Protein AF-A0A847HXB6-F1 (afdb_monomer_lite)

Structure (mmCIF, N/CA/C/O backbone):
data_AF-A0A847HXB6-F1
#
_entry.id   AF-A0A847HXB6-F1
#
loop_
_atom_site.group_PDB
_atom_site.id
_atom_site.type_symbol
_atom_site.label_atom_id
_atom_site.label_alt_id
_atom_site.label_comp_id
_atom_site.label_asym_id
_atom_site.label_entity_id
_atom_site.label_seq_id
_atom_site.pdbx_PDB_ins_code
_atom_site.Cartn_x
_atom_site.Cartn_y
_atom_site.Cartn_z
_atom_site.occupancy
_atom_site.B_iso_or_equiv
_atom_site.auth_seq_id
_atom_site.auth_comp_id
_atom_site.auth_asym_id
_atom_site.auth_atom_id
_atom_site.pdbx_PDB_model_num
ATOM 1 N N . MET A 1 1 ? -2.430 8.832 9.760 1.00 49.50 1 MET A N 1
ATOM 2 C CA . MET A 1 1 ? -3.639 8.073 10.180 1.00 49.50 1 MET A CA 1
ATOM 3 C C . MET A 1 1 ? -4.431 7.730 8.928 1.00 49.50 1 MET A C 1
ATOM 5 O O . MET A 1 1 ? -4.632 8.630 8.132 1.00 49.50 1 MET A O 1
ATOM 9 N N . LEU A 1 2 ? -4.878 6.483 8.736 1.00 62.03 2 LEU A N 1
ATOM 10 C CA . LEU A 1 2 ? -5.799 6.156 7.635 1.00 62.03 2 LEU A CA 1
ATOM 11 C C . LEU A 1 2 ? -7.173 6.773 7.932 1.00 62.03 2 LEU A C 1
ATOM 13 O O . LEU A 1 2 ? -7.882 6.309 8.829 1.00 62.03 2 LEU A O 1
ATOM 17 N N . GLU A 1 3 ? -7.546 7.818 7.204 1.00 67.19 3 GLU A N 1
ATOM 18 C CA . GLU A 1 3 ? -8.891 8.401 7.268 1.00 67.19 3 GLU A CA 1
ATOM 19 C C . GLU A 1 3 ? -9.937 7.376 6.805 1.00 67.19 3 GLU A C 1
ATOM 21 O O . GLU A 1 3 ? -9.599 6.430 6.092 1.00 67.19 3 GLU A O 1
ATOM 26 N N . ALA A 1 4 ? -11.190 7.507 7.251 1.00 64.00 4 ALA A N 1
ATOM 27 C CA . ALA A 1 4 ? -12.248 6.570 6.857 1.00 64.00 4 ALA A CA 1
ATOM 28 C C . ALA A 1 4 ? -12.462 6.602 5.331 1.00 64.00 4 ALA A C 1
ATOM 30 O O . ALA A 1 4 ? -12.365 5.575 4.664 1.00 64.00 4 ALA A O 1
ATOM 31 N N . ASP A 1 5 ? -12.589 7.805 4.782 1.00 75.81 5 ASP A N 1
ATOM 32 C CA . ASP A 1 5 ? -12.969 8.038 3.387 1.00 75.81 5 ASP A CA 1
ATOM 33 C C . ASP A 1 5 ? -11.828 7.753 2.392 1.00 75.81 5 ASP A C 1
ATOM 35 O O . ASP A 1 5 ? -12.043 7.684 1.183 1.00 75.81 5 ASP A O 1
ATOM 39 N N . THR A 1 6 ? -10.590 7.570 2.873 1.00 84.31 6 THR A N 1
ATOM 40 C CA . THR A 1 6 ? -9.426 7.341 1.999 1.00 84.31 6 THR A CA 1
ATOM 41 C C . THR A 1 6 ? -9.541 6.027 1.225 1.00 84.31 6 THR A C 1
ATOM 43 O O . THR A 1 6 ? -9.201 5.997 0.045 1.00 84.31 6 THR A O 1
ATOM 46 N N . VAL A 1 7 ? -10.035 4.949 1.841 1.00 86.94 7 VAL A N 1
ATOM 47 C CA . VAL A 1 7 ? -10.159 3.647 1.156 1.00 86.94 7 VAL A CA 1
ATOM 48 C C . VAL A 1 7 ? -11.275 3.678 0.111 1.00 86.94 7 VAL A C 1
ATOM 50 O O . VAL A 1 7 ? -11.104 3.130 -0.976 1.00 86.94 7 VAL A O 1
ATOM 53 N N . ASP A 1 8 ? -12.379 4.366 0.399 1.00 87.25 8 ASP A N 1
ATOM 54 C CA . ASP A 1 8 ? -13.505 4.492 -0.528 1.00 87.25 8 ASP A CA 1
ATOM 55 C C . ASP A 1 8 ? -13.153 5.396 -1.720 1.00 87.25 8 ASP A C 1
ATOM 57 O O . ASP A 1 8 ? -13.361 4.991 -2.864 1.00 87.25 8 ASP A O 1
ATOM 61 N N . ARG A 1 9 ? -12.481 6.535 -1.478 1.00 90.38 9 ARG A N 1
ATOM 62 C CA . ARG A 1 9 ? -11.903 7.400 -2.525 1.00 90.38 9 ARG A CA 1
ATOM 63 C C . ARG A 1 9 ? -10.932 6.639 -3.431 1.00 90.38 9 ARG A C 1
ATOM 65 O O . ARG A 1 9 ? -10.980 6.786 -4.651 1.00 90.38 9 ARG A O 1
ATOM 72 N N . LEU A 1 10 ? -10.056 5.814 -2.850 1.00 91.81 10 LEU A N 1
ATOM 73 C CA . LEU A 1 10 ? -9.139 4.966 -3.617 1.00 91.81 10 LEU A CA 1
ATOM 74 C C . LEU A 1 10 ? -9.896 3.906 -4.420 1.00 91.81 10 LEU A C 1
ATOM 76 O O . LEU A 1 10 ? -9.545 3.672 -5.571 1.00 91.81 10 LEU A O 1
ATOM 80 N N . ARG A 1 11 ? -10.942 3.282 -3.862 1.00 90.62 11 ARG A N 1
ATOM 81 C CA . ARG A 1 11 ? -11.759 2.302 -4.594 1.00 90.62 11 ARG A CA 1
ATOM 82 C C . ARG A 1 11 ? -12.436 2.939 -5.803 1.00 90.62 11 ARG A C 1
ATOM 84 O O . ARG A 1 11 ? -12.360 2.374 -6.890 1.00 90.62 11 ARG A O 1
ATOM 91 N N . GLU A 1 12 ? -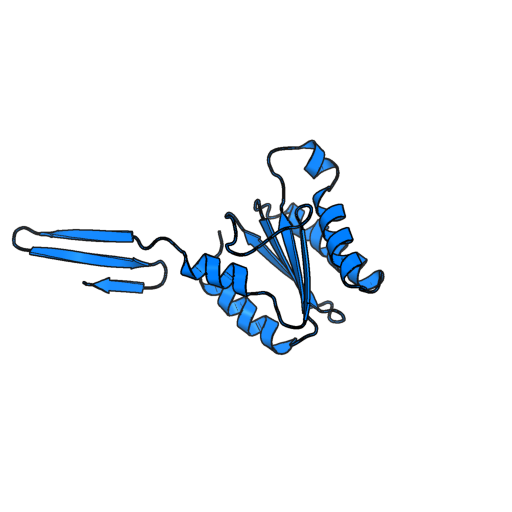13.046 4.108 -5.626 1.00 90.69 12 GLU A N 1
ATOM 92 C CA . GLU A 1 12 ? -13.688 4.856 -6.708 1.00 90.69 12 GLU A CA 1
ATOM 93 C C . GLU A 1 12 ? -12.667 5.245 -7.787 1.00 90.69 12 GLU A C 1
ATOM 95 O O . GLU A 1 12 ? -12.801 4.816 -8.935 1.00 90.69 12 GLU A O 1
ATOM 100 N N . ARG A 1 13 ? -11.584 5.945 -7.414 1.00 91.25 13 ARG A N 1
ATOM 101 C CA . ARG A 1 13 ? -10.551 6.404 -8.359 1.00 91.25 13 ARG A CA 1
ATOM 102 C C . ARG A 1 13 ? -9.848 5.256 -9.082 1.00 91.25 13 ARG A C 1
ATOM 104 O O . ARG A 1 13 ? -9.559 5.384 -10.265 1.00 91.25 13 ARG A O 1
ATOM 111 N N . LEU A 1 14 ? -9.543 4.153 -8.399 1.00 91.56 14 LEU A N 1
ATOM 112 C CA . LEU A 1 14 ? -8.802 3.033 -8.990 1.00 91.56 14 LEU A CA 1
ATOM 113 C C . LEU A 1 14 ? -9.694 2.083 -9.806 1.00 91.56 14 LEU A C 1
ATOM 115 O O . LEU A 1 14 ? -9.171 1.305 -10.604 1.00 91.56 14 LEU A O 1
ATOM 119 N N . SER A 1 15 ? -11.023 2.148 -9.652 1.00 88.12 15 SER A N 1
ATOM 120 C CA . SER A 1 15 ? -11.961 1.304 -10.410 1.00 88.12 15 SER A CA 1
ATOM 121 C C . SER A 1 15 ? -11.894 1.533 -11.926 1.00 88.12 15 SER A C 1
ATOM 123 O O . SER A 1 15 ? -12.025 0.581 -12.696 1.00 88.12 15 SER A O 1
ATOM 125 N N . THR A 1 16 ? -11.610 2.765 -12.358 1.00 88.88 16 THR A N 1
ATOM 126 C CA . THR A 1 16 ? -11.507 3.161 -13.774 1.00 88.88 16 THR A CA 1
ATOM 127 C C . THR A 1 16 ? -10.291 2.560 -14.488 1.00 88.88 16 THR A C 1
ATOM 129 O O . THR A 1 16 ? -10.294 2.451 -15.712 1.00 88.88 16 THR A O 1
ATOM 132 N N . TYR A 1 17 ? -9.275 2.128 -13.735 1.00 87.56 17 TYR A N 1
ATOM 133 C CA . TYR A 1 17 ? -8.005 1.606 -14.253 1.00 87.56 17 TYR A CA 1
ATOM 134 C C . TYR A 1 17 ? -7.954 0.074 -14.364 1.00 87.56 17 TYR A C 1
ATOM 136 O O . TYR A 1 17 ? -7.024 -0.480 -14.958 1.00 87.56 17 TYR A O 1
ATOM 144 N N . GLY A 1 18 ? -8.952 -0.625 -13.814 1.00 85.00 18 GLY A N 1
ATOM 145 C CA . GLY A 1 18 ? -9.107 -2.073 -13.950 1.00 85.00 18 GLY A CA 1
ATOM 146 C C . GLY A 1 18 ? -7.831 -2.854 -13.617 1.00 85.00 18 GLY A C 1
ATOM 147 O O . GLY A 1 18 ? -7.263 -2.708 -12.539 1.00 85.00 18 GLY A O 1
ATOM 148 N N . ASN A 1 19 ? -7.375 -3.695 -14.550 1.00 88.19 19 ASN A N 1
ATOM 149 C CA . ASN A 1 19 ? -6.222 -4.579 -14.345 1.00 88.19 19 ASN A CA 1
ATOM 150 C C . ASN A 1 19 ? -4.842 -3.935 -14.601 1.00 88.19 19 ASN A C 1
ATOM 152 O O . ASN A 1 19 ? -3.831 -4.627 -14.506 1.00 88.19 19 ASN A O 1
ATOM 156 N N . GLY A 1 20 ? -4.769 -2.642 -14.930 1.00 91.62 20 GLY A N 1
ATOM 157 C CA . GLY A 1 20 ? -3.503 -1.957 -15.219 1.00 91.62 20 GLY A CA 1
ATOM 158 C C . GLY A 1 20 ? -2.765 -1.411 -13.990 1.00 91.62 20 GLY A C 1
ATOM 159 O O . GLY A 1 20 ? -1.802 -0.657 -14.147 1.00 91.62 20 GLY A O 1
ATOM 160 N N . VAL A 1 21 ? -3.222 -1.726 -12.772 1.00 95.06 21 VAL A N 1
ATOM 161 C CA . VAL A 1 21 ? -2.746 -1.091 -11.536 1.00 95.06 21 VAL A CA 1
ATOM 162 C C . VAL A 1 21 ? -1.628 -1.901 -10.882 1.00 95.06 21 VAL A C 1
ATOM 164 O O . VAL A 1 21 ? -1.785 -3.065 -10.513 1.00 95.06 21 VAL A O 1
ATOM 167 N N . ILE A 1 22 ? -0.494 -1.240 -10.681 1.00 95.69 22 ILE A N 1
ATOM 168 C CA . ILE A 1 22 ? 0.596 -1.677 -9.816 1.00 95.69 22 ILE A CA 1
ATOM 169 C C . ILE A 1 22 ? 0.236 -1.249 -8.394 1.00 95.69 22 ILE A C 1
ATOM 171 O O . ILE A 1 22 ? 0.143 -0.059 -8.096 1.00 95.69 22 ILE A O 1
ATOM 175 N N . SER A 1 23 ? 0.027 -2.227 -7.519 1.00 96.06 23 SER A N 1
ATOM 176 C CA . SER A 1 23 ? -0.139 -2.027 -6.078 1.00 96.06 23 SER A CA 1
ATOM 177 C C . SER A 1 23 ? 1.163 -2.412 -5.381 1.00 96.06 23 SER A C 1
ATOM 179 O O . SER A 1 23 ? 1.541 -3.582 -5.418 1.00 96.06 23 SER A O 1
ATOM 181 N N . LEU A 1 24 ? 1.844 -1.457 -4.751 1.00 95.00 24 LEU A N 1
ATOM 182 C CA . LEU A 1 24 ? 3.093 -1.666 -4.018 1.00 95.00 24 LEU A CA 1
ATOM 183 C C . LEU A 1 24 ? 2.890 -1.319 -2.540 1.00 95.00 24 LEU A C 1
ATOM 185 O O . LEU A 1 24 ? 2.554 -0.191 -2.200 1.00 95.00 24 LEU A O 1
ATOM 189 N N . TYR A 1 25 ? 3.148 -2.279 -1.661 1.00 94.25 25 TYR A N 1
ATOM 190 C CA . TYR A 1 25 ? 3.222 -2.091 -0.217 1.00 94.25 25 TYR A CA 1
ATOM 191 C C . TYR A 1 25 ? 4.678 -2.152 0.240 1.00 94.25 25 TYR A C 1
ATOM 193 O O . TYR A 1 25 ? 5.451 -2.969 -0.263 1.00 94.25 25 TYR A O 1
ATOM 201 N N . LEU A 1 26 ? 5.052 -1.296 1.188 1.00 91.31 26 LEU A N 1
ATOM 202 C CA . LEU A 1 26 ? 6.445 -1.077 1.564 1.00 91.31 26 LEU A CA 1
ATOM 203 C C . LEU A 1 26 ? 6.587 -0.769 3.056 1.00 91.31 26 LEU A C 1
ATOM 205 O O . LEU A 1 26 ? 6.031 0.218 3.536 1.00 91.31 26 LEU A O 1
ATOM 209 N N . ALA A 1 27 ? 7.378 -1.574 3.768 1.00 88.19 27 ALA A N 1
ATOM 210 C CA . ALA A 1 27 ? 7.800 -1.291 5.135 1.00 88.19 27 ALA A CA 1
ATOM 211 C C . ALA A 1 27 ? 8.897 -0.215 5.152 1.00 88.19 27 ALA A C 1
ATOM 213 O O . ALA A 1 27 ? 9.937 -0.345 4.497 1.00 88.19 27 ALA A O 1
ATOM 214 N N . ILE A 1 28 ? 8.665 0.832 5.940 1.00 82.56 28 ILE A N 1
ATOM 215 C CA . ILE A 1 28 ? 9.567 1.965 6.130 1.00 82.56 28 ILE A CA 1
ATOM 216 C C . ILE A 1 28 ? 10.083 1.879 7.562 1.00 82.56 28 ILE A C 1
ATOM 218 O O . ILE A 1 28 ? 9.381 2.201 8.522 1.00 82.56 28 ILE A O 1
ATOM 222 N N . ASP A 1 29 ? 11.317 1.405 7.714 1.00 68.62 29 ASP A N 1
ATOM 223 C CA . ASP A 1 29 ? 11.920 1.303 9.038 1.00 68.62 29 ASP A CA 1
ATOM 224 C C . ASP A 1 29 ? 12.214 2.709 9.579 1.00 68.62 29 ASP A C 1
ATOM 226 O O . ASP A 1 29 ? 12.874 3.509 8.922 1.00 68.62 29 ASP A O 1
ATOM 230 N N . ARG A 1 30 ? 11.695 3.030 10.768 1.00 60.56 30 ARG A N 1
ATOM 231 C CA . ARG A 1 30 ? 11.932 4.311 11.458 1.00 60.56 30 ARG A CA 1
ATOM 232 C C . ARG A 1 30 ? 13.027 4.210 12.526 1.00 60.56 30 ARG A C 1
ATOM 234 O O . ARG A 1 30 ? 13.405 5.241 13.074 1.00 60.56 30 ARG A O 1
ATOM 241 N N . LYS A 1 31 ? 13.486 3.001 12.876 1.00 51.91 31 LYS A N 1
ATOM 242 C CA . LYS A 1 31 ? 14.394 2.757 14.011 1.00 51.91 31 LYS A CA 1
ATOM 243 C C . LYS A 1 31 ? 15.873 2.751 13.637 1.00 51.91 31 LYS A C 1
ATOM 245 O O . LYS A 1 31 ? 16.698 2.893 14.533 1.00 51.91 31 LYS A O 1
ATOM 250 N N . ASP A 1 32 ? 16.193 2.635 12.352 1.00 50.28 32 ASP A N 1
ATOM 251 C CA . ASP A 1 32 ? 17.557 2.726 11.834 1.00 50.28 32 ASP A CA 1
ATOM 252 C C . ASP A 1 32 ? 17.711 3.979 10.936 1.00 50.28 32 ASP A C 1
ATOM 254 O O . ASP A 1 32 ? 17.194 4.011 9.810 1.00 50.28 32 ASP A O 1
ATOM 258 N N . PRO A 1 33 ? 18.395 5.039 11.420 1.00 45.81 33 PRO A N 1
ATOM 259 C CA . PRO A 1 33 ? 18.678 6.233 10.626 1.00 45.81 33 PRO A CA 1
ATOM 260 C C . PRO A 1 33 ? 19.538 5.949 9.388 1.00 45.81 33 PRO A C 1
ATOM 262 O O . PRO A 1 33 ? 19.338 6.591 8.354 1.00 45.81 33 PRO A O 1
ATOM 265 N N . ASP A 1 34 ? 20.455 4.982 9.448 1.00 48.53 34 ASP A N 1
ATOM 266 C CA . ASP A 1 34 ? 21.360 4.657 8.343 1.00 48.53 34 ASP A CA 1
ATOM 267 C C . ASP A 1 34 ? 20.627 3.876 7.238 1.00 48.53 34 ASP A C 1
ATOM 269 O O . ASP A 1 34 ? 20.855 4.116 6.046 1.00 48.53 34 ASP A O 1
ATOM 273 N N . ALA A 1 35 ? 19.647 3.038 7.598 1.00 48.84 35 ALA A N 1
ATOM 274 C CA . ALA A 1 35 ? 18.765 2.361 6.637 1.00 48.84 35 ALA A CA 1
ATOM 275 C C . ALA A 1 35 ? 17.882 3.333 5.822 1.00 48.84 35 ALA A C 1
ATOM 277 O O . ALA A 1 35 ? 17.600 3.086 4.643 1.00 48.84 35 ALA A O 1
ATOM 278 N N . ASN A 1 36 ? 17.468 4.464 6.409 1.00 49.38 36 ASN A N 1
ATOM 279 C CA . ASN A 1 36 ? 16.773 5.527 5.670 1.00 49.38 36 ASN A CA 1
ATOM 280 C C . ASN A 1 36 ? 17.732 6.455 4.918 1.00 49.38 36 ASN A C 1
ATOM 282 O O . ASN A 1 36 ? 17.426 6.848 3.791 1.00 49.38 36 ASN A O 1
ATOM 286 N N . THR A 1 37 ? 18.911 6.742 5.475 1.00 49.12 37 THR A N 1
ATOM 287 C CA . THR A 1 37 ? 19.958 7.533 4.800 1.00 49.12 37 THR A CA 1
ATOM 288 C C . THR A 1 37 ? 20.437 6.849 3.511 1.00 49.12 37 THR A C 1
ATOM 290 O O . THR A 1 37 ? 20.713 7.514 2.513 1.00 49.12 37 THR A O 1
ATOM 293 N N . THR A 1 38 ? 20.437 5.513 3.478 1.00 53.41 38 THR A N 1
ATOM 294 C CA . THR A 1 38 ? 20.752 4.697 2.290 1.00 53.41 38 THR A CA 1
ATOM 295 C C . THR A 1 38 ? 19.566 4.430 1.352 1.00 53.41 38 THR A C 1
ATOM 297 O O . THR A 1 38 ? 19.745 3.772 0.328 1.00 53.41 38 THR A O 1
ATOM 300 N N . LYS A 1 39 ? 18.356 4.935 1.650 1.00 69.56 39 LYS A N 1
ATOM 301 C CA . LYS A 1 39 ? 17.114 4.622 0.911 1.00 69.56 39 LYS A CA 1
ATOM 302 C C . LYS A 1 39 ? 16.893 3.105 0.746 1.00 69.56 39 LYS A C 1
ATOM 304 O O . LYS A 1 39 ? 16.456 2.659 -0.316 1.00 69.56 39 LYS A O 1
ATOM 309 N N . ALA A 1 40 ? 17.162 2.291 1.772 1.00 77.62 40 ALA A N 1
ATOM 310 C CA . ALA A 1 40 ? 17.037 0.828 1.684 1.00 77.62 40 ALA A CA 1
ATOM 311 C C . ALA A 1 40 ? 15.620 0.372 1.275 1.00 77.62 40 ALA A C 1
ATOM 313 O O . ALA A 1 40 ? 15.449 -0.596 0.532 1.00 77.62 40 ALA A O 1
ATOM 314 N N . TRP A 1 41 ? 14.595 1.127 1.681 1.00 81.75 41 TRP A N 1
ATOM 315 C CA . TRP A 1 41 ? 13.212 0.940 1.243 1.00 81.75 41 TRP A CA 1
ATOM 316 C C . TRP A 1 41 ? 13.042 1.066 -0.286 1.00 81.75 41 TRP A C 1
ATOM 318 O O . TRP A 1 41 ? 12.230 0.355 -0.870 1.00 81.75 41 TRP A O 1
ATOM 328 N N . ALA A 1 42 ? 13.830 1.908 -0.965 1.00 84.25 42 ALA A N 1
ATOM 329 C CA . ALA A 1 42 ? 13.742 2.108 -2.413 1.00 84.25 42 ALA A CA 1
ATOM 330 C C . ALA A 1 42 ? 14.325 0.916 -3.182 1.00 84.25 42 ALA A C 1
ATOM 332 O O . ALA A 1 42 ? 13.826 0.574 -4.251 1.00 84.25 42 ALA A O 1
ATOM 333 N N . LEU A 1 43 ? 15.340 0.250 -2.617 1.00 86.12 43 LEU A N 1
ATOM 334 C CA . LEU A 1 43 ? 15.873 -1.004 -3.152 1.00 86.12 43 LEU A CA 1
ATOM 335 C C . LEU A 1 43 ? 14.845 -2.136 -3.026 1.00 86.12 43 LEU A C 1
ATOM 337 O O . LEU A 1 43 ? 14.609 -2.838 -4.004 1.00 86.12 43 LEU A O 1
ATOM 341 N N . ARG A 1 44 ? 14.169 -2.259 -1.873 1.00 88.25 44 ARG A N 1
ATOM 342 C CA . ARG A 1 44 ? 13.082 -3.238 -1.657 1.00 88.25 44 ARG A CA 1
ATOM 343 C C . ARG A 1 44 ? 11.897 -2.992 -2.593 1.00 88.25 44 ARG A C 1
ATOM 345 O O . ARG A 1 44 ? 11.428 -3.914 -3.252 1.00 88.25 44 ARG A O 1
ATOM 352 N N . ALA A 1 45 ? 11.453 -1.737 -2.704 1.00 89.94 45 ALA A N 1
ATOM 353 C CA . ALA A 1 45 ? 10.402 -1.321 -3.631 1.00 89.94 45 ALA A CA 1
ATOM 354 C C . ALA A 1 45 ? 10.750 -1.671 -5.084 1.00 89.94 45 ALA A C 1
ATOM 356 O O . ALA A 1 45 ? 9.926 -2.236 -5.802 1.00 89.94 45 ALA A O 1
ATOM 357 N N . ARG A 1 46 ? 11.985 -1.370 -5.504 1.00 89.81 46 ARG A N 1
ATOM 358 C CA . ARG A 1 46 ? 12.490 -1.699 -6.836 1.00 89.81 46 ARG A CA 1
ATOM 359 C C . ARG A 1 46 ? 12.527 -3.209 -7.072 1.00 89.81 46 ARG A C 1
ATOM 361 O O . ARG A 1 46 ? 11.960 -3.646 -8.064 1.00 89.81 46 ARG A O 1
ATOM 368 N N . ALA A 1 47 ? 13.118 -3.989 -6.167 1.00 90.06 47 ALA A N 1
ATOM 369 C CA . ALA A 1 47 ? 13.213 -5.444 -6.298 1.00 90.06 47 ALA A CA 1
ATOM 370 C C . ALA A 1 47 ? 11.826 -6.107 -6.389 1.00 90.06 47 ALA A C 1
ATOM 372 O O . ALA A 1 47 ? 11.593 -6.948 -7.255 1.00 90.06 47 ALA A O 1
ATOM 373 N N . ALA A 1 48 ? 10.871 -5.665 -5.562 1.00 91.88 48 ALA A N 1
ATOM 374 C CA . ALA A 1 48 ? 9.492 -6.139 -5.623 1.00 91.88 48 ALA A CA 1
ATOM 375 C C . ALA A 1 48 ? 8.813 -5.810 -6.968 1.00 91.88 48 ALA A C 1
ATOM 377 O O . ALA A 1 48 ? 8.074 -6.639 -7.492 1.00 91.88 48 ALA A O 1
ATOM 378 N N . MET A 1 49 ? 9.069 -4.629 -7.546 1.00 91.88 49 MET A N 1
ATOM 379 C CA . MET A 1 49 ? 8.549 -4.245 -8.867 1.00 91.88 49 MET A CA 1
ATOM 380 C C . MET A 1 49 ? 9.265 -4.940 -10.037 1.00 91.88 49 MET A C 1
ATOM 382 O O . MET A 1 49 ? 8.623 -5.240 -11.038 1.00 91.88 49 MET A O 1
ATOM 386 N N . GLU A 1 50 ? 10.564 -5.223 -9.930 1.00 88.75 50 GLU A N 1
ATOM 387 C CA . GLU A 1 50 ? 11.315 -5.994 -10.934 1.00 88.75 50 GLU A CA 1
ATOM 388 C C . GLU A 1 50 ? 10.809 -7.446 -11.012 1.00 88.75 50 GLU A C 1
ATOM 390 O O . GLU A 1 50 ? 10.716 -8.004 -12.104 1.00 88.75 50 GLU A O 1
ATOM 395 N N . GLY A 1 51 ? 10.349 -8.016 -9.891 1.00 88.31 51 GLY A N 1
ATOM 396 C CA . GLY A 1 51 ? 9.649 -9.308 -9.846 1.00 88.31 51 GLY A CA 1
ATOM 397 C C . GLY A 1 51 ? 8.267 -9.348 -10.523 1.00 88.31 51 GLY A C 1
ATOM 398 O O . GLY A 1 51 ? 7.650 -10.409 -10.558 1.00 88.31 51 GLY A O 1
ATOM 399 N N . LEU A 1 52 ? 7.770 -8.224 -11.057 1.00 89.31 52 LEU A N 1
ATOM 400 C CA . LEU A 1 52 ? 6.522 -8.141 -11.831 1.00 89.31 52 LEU A CA 1
ATOM 401 C C . LEU A 1 52 ? 6.747 -8.066 -13.356 1.00 89.31 52 LEU A C 1
ATOM 403 O O . LEU A 1 52 ? 5.803 -7.761 -14.082 1.00 89.31 52 LEU A O 1
ATOM 407 N N . GLU A 1 53 ? 7.978 -8.283 -13.835 1.00 87.19 53 GLU A N 1
ATOM 408 C CA . GLU A 1 53 ? 8.361 -8.201 -15.261 1.00 87.19 53 GLU A CA 1
ATOM 409 C C . GLU A 1 53 ? 8.031 -6.842 -15.923 1.00 87.19 53 GLU A C 1
ATOM 411 O O . GLU A 1 53 ? 7.860 -6.729 -17.138 1.00 87.19 53 GLU A O 1
ATOM 416 N N . LEU A 1 54 ? 7.954 -5.781 -15.112 1.00 88.19 54 LEU A N 1
ATOM 417 C CA . LEU A 1 54 ? 7.669 -4.421 -15.564 1.00 88.19 54 LEU A CA 1
ATOM 418 C C . LEU A 1 54 ? 8.833 -3.840 -16.369 1.00 88.19 54 LEU A C 1
ATOM 420 O O . LEU A 1 54 ? 10.006 -4.091 -16.086 1.00 88.19 54 LEU A O 1
ATOM 424 N N . ASP A 1 55 ? 8.514 -2.970 -17.326 1.00 87.75 55 ASP A N 1
ATOM 425 C CA . ASP A 1 55 ? 9.543 -2.259 -18.071 1.00 87.75 55 ASP A CA 1
ATOM 426 C C . ASP A 1 55 ? 10.347 -1.304 -17.160 1.00 87.75 55 ASP A C 1
ATOM 428 O O . ASP A 1 55 ? 9.835 -0.684 -16.219 1.00 87.75 55 ASP A O 1
ATOM 432 N N . ALA A 1 56 ? 11.636 -1.148 -17.466 1.00 87.69 56 ALA A N 1
ATOM 433 C CA . ALA A 1 56 ? 12.553 -0.367 -16.640 1.00 87.69 56 ALA A CA 1
ATOM 434 C C . ALA A 1 56 ? 12.201 1.134 -16.560 1.00 87.69 56 ALA A C 1
ATOM 436 O O . ALA A 1 56 ? 12.607 1.801 -15.603 1.00 87.69 56 ALA A O 1
ATOM 437 N N . ARG A 1 57 ? 11.449 1.689 -17.526 1.00 88.81 57 ARG A N 1
ATOM 438 C CA . ARG A 1 57 ? 10.983 3.085 -17.481 1.00 88.81 57 ARG A CA 1
ATOM 439 C C . ARG A 1 57 ? 9.859 3.224 -16.454 1.00 88.81 57 ARG A C 1
ATOM 441 O O . ARG A 1 57 ? 9.912 4.160 -15.658 1.00 88.81 57 ARG A O 1
ATOM 448 N N . THR A 1 58 ? 8.908 2.294 -16.414 1.00 89.44 58 THR A N 1
ATOM 449 C CA . THR A 1 58 ? 7.821 2.246 -15.423 1.00 89.44 58 THR A CA 1
ATOM 450 C C . THR A 1 58 ? 8.359 2.063 -14.005 1.00 89.44 58 THR A C 1
ATOM 452 O O . THR A 1 58 ? 8.041 2.872 -13.130 1.00 89.44 58 THR A O 1
ATOM 455 N N . VAL A 1 59 ? 9.263 1.098 -13.783 1.00 90.50 59 VAL A N 1
ATOM 456 C CA . VAL A 1 59 ? 9.916 0.899 -12.472 1.00 90.50 59 VAL A CA 1
ATOM 457 C C . VAL A 1 59 ? 10.656 2.165 -12.028 1.00 90.50 59 VAL A C 1
ATOM 459 O O . VAL A 1 59 ? 10.507 2.608 -10.885 1.00 90.50 59 VAL A O 1
ATOM 462 N N . LYS A 1 60 ? 11.420 2.802 -12.929 1.00 89.75 60 LYS A N 1
ATOM 463 C CA . LYS A 1 60 ? 12.143 4.048 -12.632 1.00 89.75 60 LYS A CA 1
ATOM 464 C C . LYS A 1 60 ? 11.196 5.209 -12.312 1.00 89.75 60 LYS A C 1
ATOM 466 O O . LYS A 1 60 ? 11.430 5.899 -11.324 1.00 89.75 60 LYS A O 1
ATOM 471 N N . ARG A 1 61 ? 10.133 5.408 -13.102 1.00 90.56 61 ARG A N 1
ATOM 472 C CA . ARG A 1 61 ? 9.117 6.460 -12.903 1.00 90.56 61 ARG A CA 1
ATOM 473 C C . ARG A 1 61 ? 8.480 6.360 -11.518 1.00 90.56 61 ARG A C 1
ATOM 475 O O . ARG A 1 61 ? 8.498 7.335 -10.772 1.00 90.56 61 ARG A O 1
ATOM 482 N N . ILE A 1 62 ? 7.989 5.173 -11.156 1.00 90.38 62 ILE A N 1
ATOM 483 C CA . ILE A 1 62 ? 7.342 4.930 -9.859 1.00 90.38 62 ILE A CA 1
ATOM 484 C C . ILE A 1 62 ? 8.347 5.114 -8.717 1.00 90.38 62 ILE A C 1
ATOM 486 O O . ILE A 1 62 ? 8.037 5.779 -7.733 1.00 90.38 62 ILE A O 1
ATOM 490 N N . THR A 1 63 ? 9.576 4.607 -8.864 1.00 89.12 63 THR A N 1
ATOM 491 C CA . THR A 1 63 ? 10.627 4.755 -7.841 1.00 89.12 63 THR A CA 1
ATOM 492 C C . THR A 1 63 ? 11.030 6.219 -7.620 1.00 89.12 63 THR A C 1
ATOM 494 O O . THR A 1 63 ? 11.295 6.604 -6.483 1.00 89.12 63 THR A O 1
ATOM 497 N N . MET A 1 64 ? 11.071 7.045 -8.673 1.00 88.12 64 MET A N 1
ATOM 498 C CA . MET A 1 64 ? 11.363 8.481 -8.558 1.00 88.12 64 MET A CA 1
ATOM 499 C C . MET A 1 64 ? 10.227 9.232 -7.856 1.00 88.12 64 MET A C 1
ATOM 501 O O . MET A 1 64 ? 10.472 9.856 -6.827 1.00 88.12 64 MET A O 1
ATOM 505 N N . ALA A 1 65 ? 8.982 9.081 -8.324 1.00 88.25 65 ALA A N 1
ATOM 506 C CA . ALA A 1 65 ? 7.815 9.703 -7.690 1.00 88.25 65 ALA A CA 1
ATOM 507 C C . ALA A 1 65 ? 7.662 9.299 -6.209 1.00 88.25 65 ALA A C 1
ATOM 509 O O . ALA A 1 65 ? 7.268 10.108 -5.367 1.00 88.25 65 ALA A O 1
ATOM 510 N N . LEU A 1 66 ? 8.034 8.060 -5.870 1.00 87.00 66 LEU A N 1
ATOM 511 C CA . LEU A 1 66 ? 8.043 7.567 -4.497 1.00 87.00 66 LEU A CA 1
ATOM 512 C C . LEU A 1 66 ? 9.115 8.239 -3.621 1.00 87.00 66 LEU A C 1
ATOM 514 O O . LEU A 1 66 ? 8.844 8.514 -2.455 1.00 87.00 66 LEU A O 1
ATOM 518 N N . GLN A 1 67 ? 10.301 8.542 -4.164 1.00 83.31 67 GLN A N 1
ATOM 519 C CA . GLN A 1 67 ?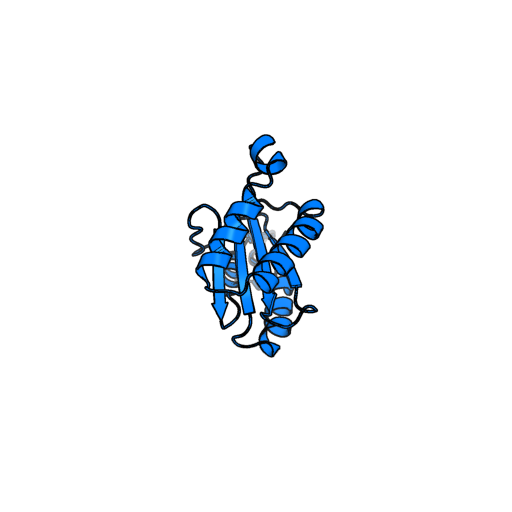 11.355 9.279 -3.446 1.00 83.31 67 GLN A CA 1
ATOM 520 C C . GLN A 1 67 ? 10.958 10.719 -3.136 1.00 83.31 67 GLN A C 1
ATOM 522 O O . GLN A 1 67 ? 11.213 11.175 -2.023 1.00 83.31 67 GLN A O 1
ATOM 527 N N . ASP A 1 68 ? 10.290 11.395 -4.068 1.00 82.25 68 ASP A N 1
ATOM 528 C CA . ASP A 1 68 ? 9.853 12.778 -3.867 1.00 82.25 68 ASP A CA 1
ATOM 529 C C . ASP A 1 68 ? 8.712 12.869 -2.836 1.00 82.25 68 ASP A C 1
ATOM 531 O O . ASP A 1 68 ? 8.662 13.800 -2.033 1.00 82.25 68 ASP A O 1
ATOM 535 N N . ARG A 1 69 ? 7.804 11.882 -2.820 1.00 77.94 69 ARG A N 1
ATOM 536 C CA . ARG A 1 69 ? 6.626 11.868 -1.936 1.00 77.94 69 ARG A CA 1
ATOM 537 C C . ARG A 1 69 ? 6.913 11.342 -0.524 1.00 77.94 69 ARG A C 1
ATOM 539 O O . ARG A 1 69 ? 6.443 11.941 0.440 1.00 77.94 69 ARG A O 1
ATOM 546 N N . LEU A 1 70 ? 7.699 10.269 -0.362 1.00 74.31 70 LEU A N 1
ATOM 547 C CA . LEU A 1 70 ? 7.993 9.706 0.971 1.00 74.31 70 LEU A CA 1
ATOM 548 C C . LEU A 1 70 ? 8.879 10.597 1.847 1.00 74.31 70 LEU A C 1
ATOM 550 O O . LEU A 1 70 ? 8.878 10.435 3.065 1.00 74.31 70 LEU A O 1
ATOM 554 N N . ALA A 1 71 ? 9.592 11.559 1.258 1.00 65.88 71 ALA A N 1
ATOM 555 C CA . ALA A 1 71 ? 10.342 12.563 2.010 1.00 65.88 71 ALA A CA 1
ATOM 556 C C . ALA A 1 71 ? 9.445 13.477 2.876 1.00 65.88 71 ALA A C 1
ATOM 558 O O . ALA A 1 71 ? 9.956 14.146 3.772 1.00 65.88 71 ALA A O 1
ATOM 559 N N . LEU A 1 72 ? 8.131 13.517 2.610 1.00 60.81 72 LEU A N 1
ATOM 560 C CA . LEU A 1 72 ? 7.188 14.455 3.225 1.00 60.81 72 LEU A CA 1
ATOM 561 C C . LEU A 1 72 ? 6.285 13.816 4.298 1.00 60.81 72 LEU A C 1
ATOM 563 O O . LEU A 1 72 ? 5.940 14.488 5.266 1.00 60.81 72 LEU A O 1
ATOM 567 N N . GLU A 1 73 ? 5.918 12.533 4.165 1.00 60.69 73 GLU A N 1
ATOM 568 C CA . GLU A 1 73 ? 4.907 11.881 5.024 1.00 60.69 73 GLU A CA 1
ATOM 569 C C . GLU A 1 73 ? 5.313 10.459 5.491 1.00 60.69 73 GLU A C 1
ATOM 571 O O . GLU A 1 73 ? 4.764 9.463 5.011 1.00 60.69 73 GLU A O 1
ATOM 576 N N . PRO A 1 74 ? 6.267 10.312 6.432 1.00 61.28 74 PRO A N 1
ATOM 577 C CA . PRO A 1 74 ? 6.826 9.011 6.809 1.00 61.28 74 PRO A CA 1
ATOM 578 C C . PRO A 1 74 ? 5.976 8.252 7.848 1.00 61.28 74 PRO A C 1
ATOM 580 O O . PRO A 1 74 ? 6.251 8.282 9.054 1.00 61.28 74 PRO A O 1
ATOM 583 N N . GLY A 1 75 ? 4.979 7.505 7.368 1.00 73.69 75 GLY A N 1
ATOM 584 C CA . GLY A 1 75 ? 4.394 6.388 8.121 1.00 73.69 75 GLY A CA 1
ATOM 585 C C . GLY A 1 75 ? 5.341 5.168 8.150 1.00 73.69 75 GLY A C 1
ATOM 586 O O . GLY A 1 75 ? 6.179 5.038 7.261 1.00 73.69 75 GLY A O 1
ATOM 587 N N . PRO A 1 76 ? 5.236 4.253 9.137 1.00 82.31 76 PRO A N 1
ATOM 588 C CA . PRO A 1 76 ? 6.022 3.009 9.195 1.00 82.31 76 PRO A CA 1
ATOM 589 C C . PRO A 1 76 ? 5.704 2.012 8.064 1.00 82.31 76 PRO A C 1
ATOM 591 O O . PRO A 1 76 ? 6.481 1.095 7.799 1.00 82.31 76 PRO A O 1
ATOM 594 N N . LEU A 1 77 ? 4.569 2.177 7.387 1.00 87.56 77 LEU A N 1
ATOM 595 C CA . LEU A 1 77 ? 4.205 1.440 6.185 1.00 87.56 77 LEU A CA 1
ATOM 596 C C . LEU A 1 77 ? 3.645 2.424 5.149 1.00 87.56 77 LEU A C 1
ATOM 598 O O . LEU A 1 77 ? 2.934 3.365 5.502 1.00 87.56 77 LEU A O 1
ATOM 602 N N . ALA A 1 78 ? 3.930 2.188 3.872 1.00 90.00 78 ALA A N 1
ATOM 603 C CA . ALA A 1 78 ? 3.309 2.891 2.755 1.00 90.00 78 ALA A CA 1
ATOM 604 C C . ALA A 1 78 ? 2.606 1.916 1.805 1.00 90.00 78 ALA A C 1
ATOM 606 O O . ALA A 1 78 ? 3.095 0.811 1.560 1.00 90.00 78 ALA A O 1
ATOM 607 N N . ALA A 1 79 ? 1.481 2.354 1.241 1.00 92.44 79 ALA A N 1
ATOM 608 C CA . ALA A 1 79 ? 0.864 1.747 0.068 1.00 92.44 79 ALA A CA 1
ATOM 609 C C . ALA A 1 79 ? 0.899 2.740 -1.099 1.00 92.44 79 ALA A C 1
ATOM 611 O O . ALA A 1 79 ? 0.595 3.919 -0.931 1.00 92.44 79 ALA A O 1
ATOM 612 N N . VAL A 1 80 ? 1.273 2.254 -2.276 1.00 93.88 80 VAL A N 1
ATOM 613 C CA . VAL A 1 80 ? 1.402 3.015 -3.518 1.00 93.88 80 VAL A CA 1
ATOM 614 C C . VAL A 1 80 ? 0.538 2.343 -4.572 1.00 93.88 80 VAL A C 1
ATOM 616 O O . VAL A 1 80 ? 0.636 1.129 -4.770 1.00 93.88 80 VAL A O 1
ATOM 619 N N . PHE A 1 81 ? -0.273 3.129 -5.272 1.00 95.12 81 PHE A N 1
ATOM 620 C CA . PHE A 1 81 ? -1.043 2.668 -6.424 1.00 95.12 81 PHE A CA 1
ATOM 621 C C . PHE A 1 81 ? -0.673 3.516 -7.637 1.00 95.12 81 PHE A C 1
ATOM 623 O O . PHE A 1 81 ? -0.821 4.737 -7.613 1.00 95.12 81 PHE A O 1
ATOM 630 N N . ALA A 1 82 ? -0.182 2.869 -8.691 1.00 94.50 82 ALA A N 1
ATOM 631 C CA . ALA A 1 82 ? 0.210 3.525 -9.933 1.00 94.50 82 ALA A CA 1
ATOM 632 C C . ALA A 1 82 ? -0.269 2.723 -11.145 1.00 94.50 82 ALA A C 1
ATOM 634 O O . ALA A 1 82 ? -0.392 1.502 -11.069 1.00 94.50 82 ALA A O 1
ATOM 635 N N . HIS A 1 83 ? -0.529 3.380 -12.273 1.00 93.44 83 HIS A N 1
ATOM 636 C CA . HIS A 1 83 ? -0.864 2.675 -13.513 1.00 93.44 83 HIS A CA 1
ATOM 637 C C . HIS A 1 83 ? 0.409 2.298 -14.282 1.00 93.44 83 HIS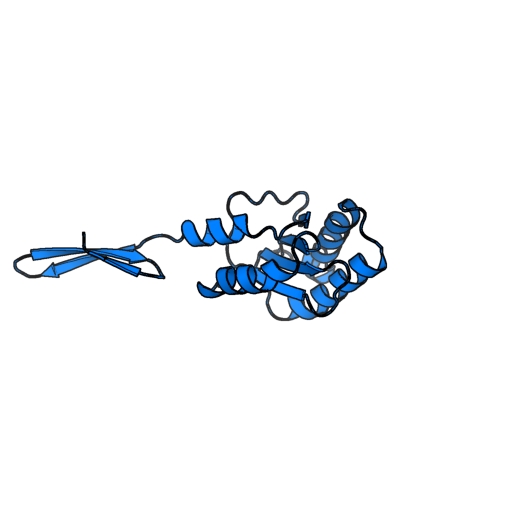 A C 1
ATOM 639 O O . HIS A 1 83 ? 1.414 3.006 -14.190 1.00 93.44 83 HIS A O 1
ATOM 645 N N . LEU A 1 84 ? 0.357 1.232 -15.088 1.00 88.19 84 LEU A N 1
ATOM 646 C CA . LEU A 1 84 ? 1.428 0.858 -16.025 1.00 88.19 84 LEU A CA 1
ATOM 647 C C . LEU A 1 84 ? 1.847 2.032 -16.926 1.00 88.19 84 LEU A C 1
ATOM 649 O O . LEU A 1 84 ? 3.016 2.413 -16.957 1.00 88.19 84 LEU A O 1
ATOM 653 N N . SER A 1 85 ? 0.873 2.627 -17.618 1.00 85.31 85 SER A N 1
ATOM 654 C CA . SER A 1 85 ? 1.119 3.569 -18.723 1.00 85.31 85 SER A CA 1
ATOM 655 C C . SER A 1 85 ? 0.521 4.960 -18.514 1.00 85.31 85 SER A C 1
ATOM 657 O O . SER A 1 85 ? 0.765 5.837 -19.335 1.00 85.31 85 SER A O 1
ATOM 659 N N . ASP A 1 86 ? -0.270 5.158 -17.455 1.00 88.25 86 ASP A N 1
ATOM 660 C CA . ASP A 1 86 ? -0.784 6.482 -17.090 1.00 88.25 86 ASP A CA 1
ATOM 661 C C . ASP A 1 86 ? 0.140 7.075 -16.017 1.00 88.25 86 ASP A C 1
ATOM 663 O O . ASP A 1 86 ? 0.453 6.429 -15.009 1.00 88.25 86 ASP A O 1
ATOM 667 N N . GLU A 1 87 ? 0.642 8.277 -16.289 1.00 83.81 87 GLU A N 1
ATOM 668 C CA . GLU A 1 87 ? 1.537 9.013 -15.402 1.00 83.81 87 GLU A CA 1
ATOM 669 C C . GLU A 1 87 ? 0.754 9.904 -14.410 1.00 83.81 87 GLU A C 1
ATOM 671 O O . GLU A 1 87 ? 1.316 10.276 -13.381 1.00 83.81 87 GLU A O 1
ATOM 676 N N . GLU A 1 88 ? -0.544 10.161 -14.640 1.00 85.69 88 GLU A N 1
ATOM 677 C CA . GLU A 1 88 ? -1.434 10.885 -13.712 1.00 85.69 88 GLU A CA 1
ATOM 678 C C . GLU A 1 88 ? -1.894 10.020 -12.527 1.00 85.69 88 GLU A C 1
ATOM 680 O O . GLU A 1 88 ? -2.205 10.537 -11.445 1.00 85.69 88 GLU A O 1
ATOM 685 N N . LEU A 1 89 ? -1.912 8.690 -12.690 1.00 89.31 89 LEU A N 1
ATOM 686 C CA . LEU A 1 89 ? -2.178 7.779 -11.582 1.00 89.31 89 LEU A CA 1
ATOM 687 C C . LEU A 1 89 ? -0.912 7.508 -10.767 1.00 89.31 89 LEU A C 1
ATOM 689 O O . LEU A 1 89 ? -0.144 6.586 -11.056 1.00 89.31 89 LEU A O 1
ATOM 693 N N . PHE A 1 90 ? -0.764 8.275 -9.691 1.00 91.44 90 PHE A N 1
ATOM 694 C CA . PHE A 1 90 ? 0.118 7.966 -8.573 1.00 91.44 90 PHE A CA 1
ATOM 695 C C . PHE A 1 90 ? -0.562 8.370 -7.259 1.00 91.44 90 PHE A C 1
ATOM 697 O O . PHE A 1 90 ? -0.649 9.555 -6.936 1.00 91.44 90 PHE A O 1
ATOM 704 N N . GLU A 1 91 ? -1.033 7.386 -6.500 1.00 92.12 91 GLU A N 1
ATOM 705 C CA . GLU A 1 91 ? -1.515 7.569 -5.130 1.00 92.12 91 GLU A CA 1
ATOM 706 C C . GLU A 1 91 ? -0.481 7.015 -4.148 1.00 92.12 91 GLU A C 1
ATOM 708 O O . GLU A 1 91 ? 0.018 5.903 -4.333 1.00 92.12 91 GLU A O 1
ATOM 713 N N . LEU A 1 92 ? -0.203 7.765 -3.080 1.00 90.62 92 LEU A N 1
ATOM 714 C CA . LEU A 1 92 ? 0.561 7.320 -1.913 1.00 90.62 92 LEU A CA 1
ATOM 715 C C . LEU A 1 92 ? -0.345 7.389 -0.681 1.00 90.62 92 LEU A C 1
ATOM 717 O O . LEU A 1 92 ? -1.061 8.367 -0.484 1.00 90.62 92 LEU A O 1
ATOM 721 N N . VAL A 1 93 ? -0.285 6.360 0.159 1.00 89.25 93 VAL A N 1
ATOM 722 C CA . VAL A 1 93 ? -1.018 6.270 1.421 1.00 89.25 93 VAL A CA 1
ATOM 723 C C . VAL A 1 93 ? -0.033 5.911 2.524 1.00 89.25 93 VAL A C 1
ATOM 725 O O . VAL A 1 93 ? 0.524 4.812 2.513 1.00 89.25 93 VAL A O 1
ATOM 728 N N . SER A 1 94 ? 0.155 6.808 3.492 1.00 86.75 94 SER A N 1
ATOM 729 C CA . SER A 1 94 ? 0.997 6.559 4.667 1.00 86.75 94 SER A CA 1
ATOM 730 C C . SER A 1 94 ? 0.192 5.941 5.814 1.00 86.75 94 SER A C 1
ATOM 732 O O . SER A 1 94 ? -0.883 6.412 6.199 1.00 86.75 94 SER A O 1
ATOM 734 N N . ILE A 1 95 ? 0.709 4.841 6.358 1.00 86.44 95 ILE A N 1
ATOM 735 C CA . ILE A 1 95 ? -0.033 3.896 7.192 1.00 86.44 95 ILE A CA 1
ATOM 736 C C . ILE A 1 95 ? 0.688 3.741 8.533 1.00 86.44 95 ILE A C 1
ATOM 738 O O . ILE A 1 95 ? 1.797 3.228 8.613 1.00 86.44 95 ILE A O 1
ATOM 742 N N . GLU A 1 96 ? 0.018 4.167 9.606 1.00 82.06 96 GLU A N 1
ATOM 743 C CA . GLU A 1 96 ? 0.536 4.183 10.990 1.00 82.06 96 GLU A CA 1
ATOM 744 C C . GLU A 1 96 ? 0.294 2.874 11.765 1.00 82.06 96 GLU A C 1
ATOM 746 O O . GLU A 1 96 ? 0.322 2.853 12.993 1.00 82.06 96 GLU A O 1
ATOM 751 N N . ARG A 1 97 ? -0.042 1.786 11.068 1.00 77.88 97 ARG A N 1
ATOM 752 C CA . ARG A 1 97 ? -0.384 0.491 11.668 1.00 77.88 97 ARG A CA 1
ATOM 753 C C . ARG A 1 97 ? -0.016 -0.655 10.739 1.00 77.88 97 ARG A C 1
ATOM 755 O O . ARG A 1 97 ? 0.074 -0.470 9.528 1.00 77.88 97 ARG A O 1
ATOM 762 N N . GLU A 1 98 ? 0.118 -1.839 11.311 1.00 79.94 98 GLU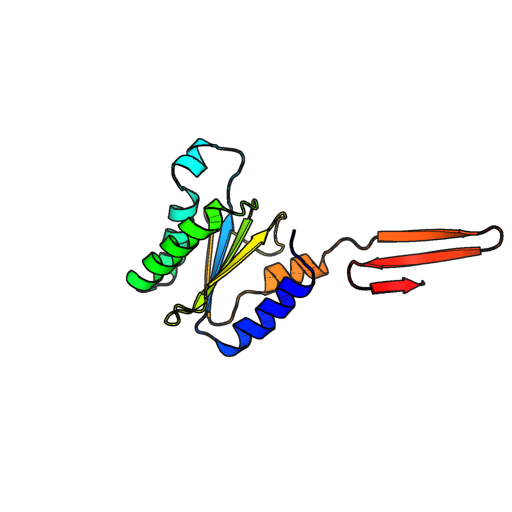 A N 1
ATOM 763 C CA . GLU A 1 98 ? 0.205 -3.082 10.549 1.00 79.94 98 GLU A CA 1
ATOM 764 C C . GLU A 1 98 ? -1.089 -3.309 9.749 1.00 79.94 98 GLU A C 1
ATOM 766 O O . GLU A 1 98 ? -2.184 -2.951 10.200 1.00 79.94 98 GLU A O 1
ATOM 771 N N . LEU A 1 99 ? -0.967 -3.893 8.551 1.00 84.75 99 LEU A N 1
ATOM 772 C CA . LEU A 1 99 ? -2.122 -4.318 7.761 1.00 84.75 99 LEU A CA 1
ATOM 773 C C . LEU A 1 99 ? -2.323 -5.834 7.905 1.00 84.75 99 LEU A C 1
ATOM 775 O O . LEU A 1 99 ? -1.397 -6.602 7.637 1.00 84.75 99 LEU A O 1
ATOM 779 N N . PRO A 1 100 ? -3.529 -6.291 8.276 1.00 79.31 100 PRO A N 1
ATOM 780 C CA . PRO A 1 100 ? -3.836 -7.710 8.365 1.00 79.31 100 PRO A CA 1
ATOM 781 C C . PRO A 1 100 ? -3.797 -8.359 6.974 1.00 79.31 100 PRO A C 1
ATOM 783 O O . PRO A 1 100 ? -4.155 -7.742 5.970 1.00 79.31 100 PRO A O 1
ATOM 786 N N . ALA A 1 101 ? -3.369 -9.623 6.927 1.00 79.75 101 ALA A N 1
ATOM 787 C CA . ALA A 1 101 ? -3.171 -10.404 5.698 1.00 79.75 101 ALA A CA 1
ATOM 788 C C . ALA A 1 101 ? -2.177 -9.800 4.673 1.00 79.75 101 ALA A C 1
ATOM 790 O O . ALA A 1 101 ? -2.106 -10.268 3.533 1.00 79.75 101 ALA A O 1
ATOM 791 N N . LEU A 1 102 ? -1.368 -8.807 5.067 1.00 87.31 102 LEU A N 1
ATOM 792 C CA . LEU A 1 102 ? -0.264 -8.297 4.258 1.00 87.31 102 LEU A CA 1
ATOM 793 C C . LEU A 1 102 ? 1.059 -8.961 4.660 1.00 87.31 102 LEU A C 1
ATOM 795 O O . LEU A 1 102 ? 1.709 -8.562 5.619 1.00 87.31 102 LEU A O 1
ATOM 799 N N . ASP A 1 103 ? 1.472 -9.945 3.871 1.00 87.25 103 ASP A N 1
ATOM 800 C CA . ASP A 1 103 ? 2.810 -10.534 3.943 1.00 87.25 103 ASP A CA 1
ATOM 801 C C . ASP A 1 103 ? 3.801 -9.768 3.041 1.00 87.25 103 ASP A C 1
ATOM 803 O O . ASP A 1 103 ? 3.587 -9.692 1.821 1.00 87.25 103 ASP A O 1
ATOM 807 N N . LEU A 1 104 ? 4.841 -9.187 3.651 1.00 85.44 104 LEU A N 1
ATOM 808 C CA . LEU A 1 104 ? 5.878 -8.355 3.027 1.00 85.44 104 LEU A CA 1
ATOM 809 C C . LEU A 1 104 ? 7.206 -9.114 2.934 1.00 85.44 104 LEU A C 1
ATOM 811 O O . LEU A 1 104 ? 8.056 -9.020 3.822 1.00 85.44 104 LEU A O 1
ATOM 815 N N . GLN A 1 105 ? 7.399 -9.819 1.824 1.00 80.31 105 GLN A N 1
ATOM 816 C CA . GLN A 1 105 ? 8.657 -10.498 1.517 1.00 80.31 105 GLN A CA 1
ATOM 817 C C . GLN A 1 105 ? 9.782 -9.456 1.372 1.00 80.31 105 GLN A C 1
ATOM 819 O O . GLN A 1 105 ? 9.629 -8.455 0.675 1.00 80.31 105 GLN A O 1
ATOM 824 N N . ASP A 1 106 ? 10.873 -9.626 2.121 1.00 81.25 106 ASP A N 1
ATOM 825 C CA . ASP A 1 106 ? 11.976 -8.654 2.234 1.00 81.25 106 ASP A CA 1
ATOM 826 C C . ASP A 1 106 ? 11.541 -7.201 2.547 1.00 81.25 106 ASP A C 1
ATOM 828 O O . ASP A 1 106 ? 12.238 -6.232 2.232 1.00 81.25 106 ASP A O 1
ATOM 832 N N . GLY A 1 107 ? 10.384 -7.024 3.197 1.00 86.50 107 GLY A N 1
ATOM 833 C CA . GLY A 1 107 ? 9.837 -5.714 3.563 1.00 86.50 107 GLY A CA 1
ATOM 834 C C . GLY A 1 107 ? 9.103 -4.974 2.437 1.00 86.50 107 GLY A C 1
ATOM 835 O O . GLY A 1 107 ? 8.770 -3.801 2.616 1.00 86.50 107 GLY A O 1
ATOM 836 N N . ALA A 1 108 ? 8.814 -5.619 1.303 1.00 91.31 108 ALA A N 1
ATOM 837 C CA . ALA A 1 108 ? 7.973 -5.059 0.245 1.00 91.31 108 ALA A CA 1
ATOM 838 C C . ALA A 1 108 ? 7.025 -6.108 -0.367 1.00 91.31 108 ALA A C 1
ATOM 840 O O . ALA A 1 108 ? 7.212 -7.314 -0.252 1.00 91.31 108 ALA A O 1
ATOM 841 N N . LYS A 1 109 ? 5.963 -5.650 -1.031 1.00 94.56 109 LYS A N 1
ATOM 842 C CA . LYS A 1 109 ? 5.081 -6.504 -1.833 1.00 94.56 109 LYS A CA 1
ATOM 843 C C . LYS A 1 109 ? 4.516 -5.706 -2.990 1.00 94.56 109 LYS A C 1
ATOM 845 O O . LYS A 1 109 ? 3.742 -4.781 -2.765 1.00 94.56 109 LYS A O 1
ATOM 850 N N . ALA A 1 110 ? 4.851 -6.088 -4.215 1.00 94.88 110 ALA A N 1
ATOM 851 C CA . ALA A 1 110 ? 4.235 -5.531 -5.409 1.00 94.88 110 ALA A CA 1
ATOM 852 C C . ALA A 1 110 ? 3.254 -6.542 -6.026 1.00 94.88 110 ALA A C 1
ATOM 854 O O . ALA A 1 110 ? 3.449 -7.754 -5.929 1.00 94.88 110 ALA A O 1
ATOM 855 N N . ARG A 1 111 ? 2.189 -6.050 -6.661 1.00 95.19 111 ARG A N 1
ATOM 856 C CA . ARG A 1 111 ? 1.286 -6.841 -7.504 1.00 95.19 111 ARG A CA 1
ATOM 857 C C . ARG A 1 111 ? 0.786 -6.004 -8.678 1.00 95.19 111 ARG A C 1
ATOM 859 O O . ARG A 1 111 ? 0.342 -4.880 -8.467 1.00 95.19 111 ARG A O 1
ATOM 866 N N . LEU A 1 112 ? 0.790 -6.584 -9.876 1.00 94.88 112 LEU A N 1
ATOM 867 C CA . LEU A 1 112 ? 0.081 -6.063 -11.046 1.00 94.88 112 LEU A CA 1
ATOM 868 C C . LEU A 1 112 ? -1.325 -6.690 -11.149 1.00 94.88 112 LEU A C 1
ATOM 870 O O . LEU A 1 112 ? -1.533 -7.836 -10.737 1.00 94.88 112 LEU A O 1
ATOM 874 N N . GLY A 1 113 ? -2.301 -5.950 -11.672 1.00 93.44 113 GLY A N 1
ATOM 875 C CA . GLY A 1 113 ? -3.668 -6.422 -11.910 1.00 93.44 113 GLY A CA 1
ATOM 876 C C . GLY A 1 113 ? -4.709 -5.444 -11.370 1.00 93.44 113 GLY A C 1
ATOM 877 O O . GLY A 1 113 ? -4.467 -4.243 -11.297 1.00 93.44 113 GLY A O 1
ATOM 878 N N . ALA A 1 114 ? -5.873 -5.959 -10.963 1.00 92.50 114 ALA A N 1
ATOM 879 C CA . ALA A 1 114 ? -6.861 -5.175 -10.218 1.00 92.50 114 ALA A CA 1
ATOM 880 C C . ALA A 1 114 ? -6.230 -4.565 -8.946 1.00 92.50 114 ALA A C 1
ATOM 882 O O . ALA A 1 114 ? -5.361 -5.222 -8.363 1.00 92.50 114 ALA A O 1
ATOM 883 N N . PRO A 1 115 ? -6.668 -3.396 -8.446 1.00 94.12 115 PRO A N 1
ATOM 884 C CA . PRO A 1 115 ? -6.118 -2.776 -7.236 1.00 94.12 115 PRO A CA 1
ATOM 885 C C . PRO A 1 115 ? -6.123 -3.712 -6.018 1.00 94.12 115 PRO A C 1
ATOM 887 O O . PRO A 1 115 ? -7.140 -4.324 -5.690 1.00 94.12 115 PRO A O 1
ATOM 890 N N . LEU A 1 116 ? -4.997 -3.839 -5.309 1.00 94.19 116 LEU A N 1
ATOM 891 C CA . LEU A 1 116 ? -4.932 -4.611 -4.064 1.00 94.19 116 LEU A CA 1
ATOM 892 C C . LEU A 1 116 ? -5.398 -3.752 -2.882 1.00 94.19 116 LEU A C 1
ATOM 894 O O . LEU A 1 116 ? -4.568 -3.285 -2.113 1.00 94.19 116 LEU A O 1
ATOM 898 N N . LEU A 1 117 ? -6.708 -3.550 -2.729 1.00 92.94 117 LEU A N 1
ATOM 899 C CA . LEU A 1 117 ? -7.275 -2.759 -1.622 1.00 92.94 117 LEU A CA 1
ATOM 900 C C . LEU A 1 117 ? -7.621 -3.584 -0.372 1.00 92.94 117 LEU A C 1
ATOM 902 O O . LEU A 1 117 ? -7.679 -3.028 0.722 1.00 92.94 117 LEU A O 1
ATOM 906 N N . ALA A 1 118 ? -7.770 -4.907 -0.499 1.00 91.62 118 ALA A N 1
ATOM 907 C CA . ALA A 1 118 ? -8.214 -5.784 0.590 1.00 91.62 118 ALA A CA 1
ATOM 908 C C . ALA A 1 118 ? -7.449 -5.632 1.933 1.00 91.62 118 ALA A C 1
ATOM 910 O O . ALA A 1 118 ? -8.114 -5.636 2.970 1.00 91.62 118 ALA A O 1
ATOM 911 N N . PRO A 1 119 ? -6.109 -5.439 1.983 1.00 91.56 119 PRO A N 1
ATOM 912 C CA . PRO A 1 119 ? -5.406 -5.193 3.250 1.00 91.56 119 PRO A CA 1
ATOM 913 C C . PRO A 1 119 ? -5.828 -3.888 3.948 1.00 91.56 119 PRO A C 1
ATOM 915 O O . PRO A 1 119 ? -5.939 -3.848 5.174 1.00 91.56 119 PRO A O 1
ATOM 918 N N . LEU A 1 120 ? -6.107 -2.828 3.178 1.00 89.75 120 LEU A N 1
ATOM 919 C CA . LEU A 1 120 ? -6.585 -1.537 3.690 1.00 89.75 120 LEU A CA 1
ATOM 920 C C . LEU A 1 120 ? -8.035 -1.640 4.178 1.00 89.75 120 LEU A C 1
ATOM 922 O O . LEU A 1 120 ? -8.353 -1.189 5.277 1.00 89.75 120 LEU A O 1
ATOM 926 N N . GLU A 1 121 ? -8.896 -2.293 3.394 1.00 88.50 121 GLU A N 1
ATOM 927 C CA . GLU A 1 121 ? -10.299 -2.545 3.747 1.00 88.50 121 GLU A CA 1
ATOM 928 C C . GLU A 1 121 ? -10.416 -3.390 5.024 1.00 88.50 121 GLU A C 1
ATOM 930 O O . GLU A 1 121 ? -11.228 -3.098 5.904 1.00 88.50 121 GLU A O 1
ATOM 935 N N . LEU A 1 122 ? -9.571 -4.414 5.174 1.00 85.62 122 LEU A N 1
ATOM 936 C CA . LEU A 1 122 ? -9.558 -5.257 6.365 1.00 85.62 122 LEU A CA 1
ATOM 937 C C . LEU A 1 122 ? -9.021 -4.499 7.593 1.00 85.62 122 LEU A C 1
ATOM 939 O O . LEU A 1 122 ? -9.618 -4.601 8.663 1.00 85.62 122 LEU A O 1
ATOM 943 N N . ALA A 1 123 ? -7.984 -3.664 7.445 1.00 84.38 123 ALA A N 1
ATOM 944 C CA . ALA A 1 123 ? -7.511 -2.771 8.513 1.00 84.38 123 ALA A CA 1
ATOM 945 C C . ALA A 1 123 ? -8.546 -1.707 8.933 1.00 84.38 123 ALA A C 1
ATOM 947 O O . ALA A 1 123 ? -8.521 -1.229 10.072 1.00 84.38 123 ALA A O 1
ATOM 948 N N . GLN A 1 124 ? -9.448 -1.319 8.025 1.00 80.75 124 GLN A N 1
ATOM 949 C CA . GLN A 1 124 ? -10.569 -0.427 8.314 1.00 80.75 124 GLN A CA 1
ATOM 950 C C . GLN A 1 124 ? -11.700 -1.152 9.054 1.00 80.75 124 GLN A C 1
ATOM 952 O O . GLN A 1 124 ? -12.217 -0.610 10.028 1.00 80.75 124 GLN A O 1
ATOM 957 N N . ARG A 1 125 ? -12.036 -2.386 8.654 1.00 77.69 125 ARG A N 1
ATOM 958 C CA . ARG A 1 125 ? -13.045 -3.224 9.332 1.00 77.69 125 ARG A CA 1
ATOM 959 C C . ARG A 1 125 ? -12.609 -3.686 10.723 1.00 77.69 125 ARG A C 1
ATOM 961 O O . ARG A 1 125 ? -13.438 -3.779 11.614 1.00 77.69 125 ARG A O 1
ATOM 968 N N . GLN A 1 126 ? -11.316 -3.936 10.927 1.00 74.88 126 GLN A N 1
ATOM 969 C CA . GLN A 1 126 ? -10.741 -4.317 12.225 1.00 74.88 126 GLN A CA 1
ATOM 970 C C . GLN A 1 126 ? -10.450 -3.114 13.145 1.00 74.88 126 GLN A C 1
ATOM 972 O O . GLN A 1 126 ? -9.694 -3.241 14.110 1.00 74.88 126 GLN A O 1
ATOM 977 N N . ARG A 1 127 ? -11.010 -1.923 12.876 1.00 67.94 127 ARG A N 1
ATOM 978 C CA . ARG A 1 127 ? -10.908 -0.807 13.829 1.00 67.94 127 ARG A CA 1
ATOM 979 C C . ARG A 1 127 ? -11.603 -1.210 15.140 1.00 67.94 127 ARG A C 1
ATOM 981 O O . ARG A 1 127 ? -12.727 -1.703 15.083 1.00 67.94 127 ARG A O 1
ATOM 988 N N . PRO A 1 128 ? -10.961 -1.016 16.308 1.00 61.50 128 PRO A N 1
ATOM 989 C CA . PRO A 1 128 ? -11.560 -1.390 17.581 1.00 61.50 128 PRO A CA 1
ATOM 990 C C . PRO A 1 128 ? -12.849 -0.598 17.791 1.00 61.50 128 PRO A C 1
ATOM 992 O O . PRO A 1 128 ? -12.840 0.634 17.761 1.00 61.50 128 PRO A O 1
ATOM 995 N N . VAL A 1 129 ? -13.950 -1.317 17.997 1.00 68.56 129 VAL A N 1
ATOM 996 C CA . VAL A 1 129 ? -15.205 -0.726 18.456 1.00 68.56 129 VAL A CA 1
ATOM 997 C C . VAL A 1 129 ? -15.082 -0.396 19.939 1.0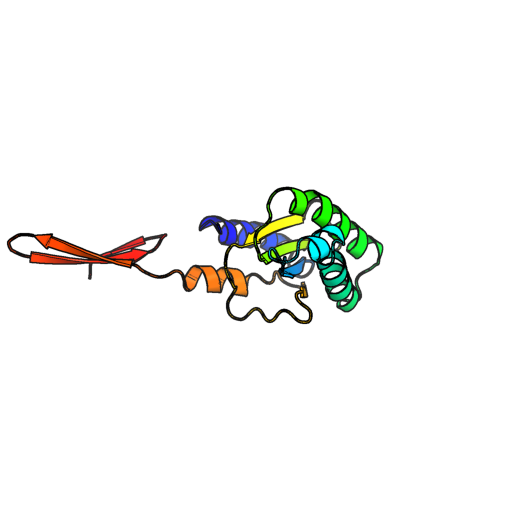0 68.56 129 VAL A C 1
ATOM 999 O O . VAL A 1 129 ? -14.623 -1.214 20.738 1.00 68.56 129 VAL A O 1
ATOM 1002 N N . THR A 1 130 ? -15.485 0.812 20.314 1.00 79.75 130 THR A N 1
ATOM 1003 C CA . THR A 1 130 ? -15.493 1.253 21.708 1.00 79.75 130 THR A CA 1
ATOM 1004 C C . THR A 1 130 ? -16.870 0.979 22.292 1.00 79.75 130 THR A C 1
ATOM 1006 O O . THR A 1 130 ? -17.862 1.533 21.823 1.00 79.75 130 THR A O 1
ATOM 1009 N N . LEU A 1 131 ? -16.947 0.154 23.337 1.00 84.44 131 LEU A N 1
ATOM 1010 C CA . LEU A 1 131 ? -18.171 0.038 24.124 1.00 84.44 131 LEU A CA 1
ATOM 1011 C C . LEU A 1 131 ? -18.289 1.271 25.029 1.00 84.44 131 LEU A C 1
ATOM 1013 O O . LEU A 1 131 ? -17.499 1.433 25.960 1.00 84.44 131 LEU A O 1
ATOM 1017 N N . ALA A 1 132 ? -19.275 2.127 24.775 1.00 87.50 132 ALA A N 1
ATOM 1018 C CA . ALA A 1 132 ? -19.594 3.253 25.645 1.00 87.50 132 ALA A CA 1
ATOM 1019 C C . ALA A 1 132 ? -20.795 2.911 26.539 1.00 87.50 132 ALA A C 1
ATOM 1021 O O . ALA A 1 132 ? -21.800 2.363 26.085 1.00 87.50 132 ALA A O 1
ATOM 1022 N N . LEU A 1 133 ? -20.697 3.247 27.826 1.00 91.38 133 LEU A N 1
ATOM 1023 C CA . LEU A 1 133 ? -21.753 3.029 28.815 1.00 91.38 133 LEU A CA 1
ATOM 1024 C C . LEU A 1 133 ? -22.232 4.377 29.350 1.00 91.38 133 LEU A C 1
ATOM 1026 O O . LEU A 1 133 ? -21.448 5.137 29.914 1.00 91.38 133 LEU A O 1
ATOM 1030 N N . HIS A 1 134 ? -23.527 4.653 29.218 1.00 90.62 134 HIS A N 1
ATOM 1031 C CA . HIS A 1 134 ? -24.162 5.808 29.843 1.00 90.62 134 HIS A CA 1
ATOM 1032 C C . HIS A 1 134 ? -24.987 5.346 31.047 1.00 90.62 134 HIS A C 1
ATOM 1034 O O . HIS A 1 134 ? -26.080 4.789 30.895 1.00 90.62 134 HIS A O 1
ATOM 1040 N N . VAL A 1 135 ? -24.468 5.601 32.247 1.00 90.88 135 VAL A N 1
ATOM 1041 C CA . VAL A 1 135 ? -25.104 5.248 33.522 1.00 90.88 135 VAL A CA 1
ATOM 1042 C C . VAL A 1 135 ? -25.883 6.454 34.050 1.00 90.88 135 VAL A C 1
ATOM 1044 O O . VAL A 1 135 ? -25.292 7.431 34.502 1.00 90.88 135 VAL A O 1
ATOM 1047 N N . GLY A 1 136 ? -27.214 6.394 33.979 1.00 91.00 136 GLY A N 1
ATOM 1048 C CA . GLY A 1 136 ? -28.112 7.313 34.685 1.00 91.00 136 GLY A CA 1
ATOM 1049 C C . GLY A 1 136 ? -28.624 6.704 35.995 1.00 91.00 136 GLY A C 1
ATOM 1050 O O . GLY A 1 136 ? -28.402 5.525 36.256 1.00 91.00 136 GLY A O 1
ATOM 1051 N N . GLN A 1 137 ? -29.358 7.485 36.796 1.00 85.94 137 GLN A N 1
ATOM 1052 C CA . GLN A 1 137 ? -29.895 7.027 38.091 1.00 85.94 137 GLN A CA 1
ATOM 1053 C C . GLN A 1 137 ? -30.822 5.801 37.987 1.00 85.94 137 GLN A C 1
ATOM 1055 O O . GLN A 1 137 ? -30.811 4.965 38.882 1.00 85.94 137 GLN A O 1
ATOM 1060 N N . GLU A 1 138 ? -31.593 5.677 36.900 1.00 89.19 138 GLU A N 1
ATOM 1061 C CA . GLU A 1 138 ? -32.598 4.609 36.735 1.00 89.19 138 GLU A CA 1
ATOM 1062 C C . GLU A 1 138 ? -32.287 3.613 35.604 1.00 89.19 138 GLU A C 1
ATOM 1064 O O . GLU A 1 138 ? -32.961 2.594 35.475 1.00 89.19 138 GLU A O 1
ATOM 1069 N N . ARG A 1 139 ? -31.295 3.893 34.745 1.00 89.75 139 ARG A N 1
ATOM 1070 C CA . ARG A 1 139 ? -30.997 3.054 33.571 1.00 89.75 139 ARG A CA 1
ATOM 1071 C C . ARG A 1 139 ? -29.556 3.157 33.092 1.00 89.75 139 ARG A C 1
ATOM 1073 O O . ARG A 1 139 ? -28.956 4.232 33.101 1.00 89.75 139 ARG A O 1
ATOM 1080 N N . ILE A 1 140 ? -29.054 2.038 32.576 1.00 90.44 140 ILE A N 1
ATOM 1081 C CA . ILE A 1 140 ? -27.783 1.934 31.857 1.00 90.44 140 ILE A CA 1
ATOM 1082 C C . ILE A 1 140 ? -28.105 1.770 30.371 1.00 90.44 140 ILE A C 1
ATOM 1084 O O . ILE A 1 140 ? -28.749 0.793 29.997 1.00 90.44 140 ILE A O 1
ATOM 1088 N N . ARG A 1 141 ? -27.646 2.706 29.535 1.00 93.19 141 ARG A N 1
ATOM 1089 C CA . ARG A 1 141 ? -27.662 2.582 28.067 1.00 93.19 141 ARG A CA 1
ATOM 1090 C C . ARG A 1 141 ? -26.279 2.138 27.597 1.00 93.19 141 ARG A C 1
ATOM 1092 O O . ARG A 1 141 ? -25.273 2.566 28.174 1.00 93.19 141 ARG A O 1
ATOM 1099 N N . ARG A 1 142 ? -26.225 1.274 26.588 1.00 93.31 142 ARG A N 1
ATOM 1100 C CA . ARG A 1 142 ? -24.989 0.685 26.058 1.00 93.31 142 ARG A CA 1
ATOM 1101 C C . ARG A 1 142 ? -24.882 1.059 24.591 1.00 93.31 142 ARG A C 1
ATOM 1103 O O . ARG A 1 142 ? -25.868 0.943 23.875 1.00 93.31 142 ARG A O 1
ATOM 1110 N N . PHE A 1 143 ? -23.703 1.475 24.155 1.00 92.00 143 PHE A N 1
ATOM 1111 C CA . PHE A 1 143 ? -23.476 1.861 22.770 1.00 92.00 143 PHE A CA 1
ATOM 1112 C C . PHE A 1 143 ? -22.249 1.163 22.206 1.00 92.00 143 PHE A C 1
ATOM 1114 O O . PHE A 1 143 ? -21.211 1.098 22.871 1.00 92.00 143 PHE A O 1
ATOM 1121 N N . VAL A 1 144 ? -22.353 0.706 20.963 1.00 87.94 144 VAL A N 1
ATOM 1122 C CA . VAL A 1 144 ? -21.198 0.357 20.139 1.00 87.94 144 VAL A CA 1
ATOM 1123 C C . VAL A 1 144 ? -20.818 1.611 19.366 1.00 87.94 144 VAL A C 1
ATOM 1125 O O . VAL A 1 144 ? -21.549 2.067 18.491 1.00 87.94 144 VAL A O 1
ATOM 1128 N N . VAL A 1 145 ? -19.678 2.197 19.722 1.00 84.75 145 VAL A N 1
ATOM 1129 C CA . VAL A 1 145 ? -19.123 3.368 19.044 1.00 84.75 145 VAL A CA 1
ATOM 1130 C C . VAL A 1 145 ? -18.050 2.891 18.077 1.00 84.75 145 VAL A C 1
ATOM 1132 O O . VAL A 1 145 ? -16.977 2.435 18.484 1.00 84.75 145 VAL A O 1
ATOM 1135 N N . SER A 1 146 ? -18.335 3.010 16.786 1.00 75.25 146 SER A N 1
ATOM 1136 C CA . SER A 1 146 ? -17.357 2.859 15.714 1.00 75.25 146 SER A CA 1
ATOM 1137 C C . SER A 1 146 ? -16.955 4.241 15.167 1.00 75.25 146 SER A C 1
ATOM 1139 O O . SER A 1 146 ? -17.607 5.241 15.465 1.00 75.25 146 SER A O 1
ATOM 1141 N N . PRO A 1 147 ? -15.899 4.342 14.342 1.00 67.69 147 PRO A N 1
ATOM 1142 C CA . PRO A 1 147 ? -15.529 5.606 13.698 1.00 67.69 147 PRO A CA 1
ATOM 1143 C C . PRO A 1 147 ? -16.538 6.126 12.661 1.00 67.69 147 PRO A C 1
ATOM 1145 O O . PRO A 1 147 ? -16.395 7.262 12.222 1.00 67.69 147 PRO A O 1
ATOM 1148 N N . THR A 1 148 ? -17.498 5.301 12.236 1.00 61.94 148 THR A N 1
ATOM 1149 C CA . THR A 1 148 ? -18.476 5.609 11.176 1.00 61.94 148 THR A CA 1
ATOM 1150 C C . THR A 1 148 ? -19.921 5.659 11.674 1.00 61.94 148 THR A C 1
ATOM 1152 O O . THR A 1 148 ? -20.775 6.214 10.995 1.00 61.94 148 THR A O 1
ATOM 1155 N N . GLU A 1 149 ? -20.206 5.077 12.840 1.00 78.56 149 GLU A N 1
ATOM 1156 C CA . GLU A 1 149 ? -21.564 4.837 13.337 1.00 78.56 149 GLU A CA 1
ATOM 1157 C C . GLU A 1 149 ? -21.586 4.670 14.865 1.00 78.56 149 GLU A C 1
ATOM 1159 O O . GLU A 1 149 ? -20.636 4.142 15.455 1.00 78.56 149 GLU A O 1
ATOM 1164 N N . VAL A 1 150 ? -22.691 5.086 15.491 1.00 87.06 150 VAL A N 1
ATOM 1165 C CA . VAL A 1 150 ? -23.002 4.840 16.905 1.00 87.06 150 VAL A CA 1
ATOM 1166 C C . VAL A 1 150 ? -24.332 4.096 16.988 1.00 87.06 150 VAL A C 1
ATOM 1168 O O . VAL A 1 150 ? -25.372 4.658 16.652 1.00 87.06 150 VAL A O 1
ATOM 1171 N N . GLU A 1 151 ? -24.294 2.859 17.473 1.00 88.25 151 GLU A N 1
ATOM 1172 C CA . GLU A 1 151 ? -25.459 1.983 17.646 1.00 88.25 151 GLU A CA 1
ATOM 1173 C C . GLU A 1 151 ? -25.775 1.814 19.144 1.00 88.25 151 GLU A C 1
ATOM 1175 O O . GLU A 1 151 ? -24.854 1.710 19.956 1.00 88.25 151 GLU A O 1
ATOM 1180 N N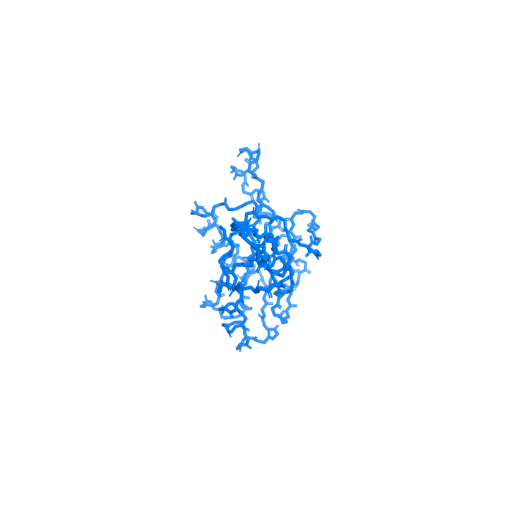 . GLU A 1 152 ? -27.055 1.796 19.530 1.00 90.56 152 GLU A N 1
ATOM 1181 C CA . GLU A 1 152 ? -27.506 1.475 20.898 1.00 90.56 152 GLU A CA 1
ATOM 1182 C C . GLU A 1 152 ? -27.933 -0.000 20.992 1.00 90.56 152 GLU A C 1
ATOM 1184 O O . GLU A 1 152 ? -28.672 -0.472 20.130 1.00 90.56 152 GLU A O 1
ATOM 1189 N N . LEU A 1 153 ? -27.475 -0.703 22.041 1.00 85.06 153 LEU A N 1
ATOM 1190 C CA . LEU A 1 153 ? -27.727 -2.133 22.306 1.00 85.06 153 LEU A CA 1
ATOM 1191 C C . LEU A 1 153 ? -28.834 -2.381 23.345 1.00 85.06 153 LEU A C 1
ATOM 1193 O O . LEU A 1 153 ? -28.780 -1.718 24.411 1.00 85.06 153 LEU A O 1
#

pLDDT: mean 83.29, std 11.88, range [45.81, 96.06]

Radius of gyration: 18.93 Å; chains: 1; bounding box: 54×25×57 Å

Sequence (153 aa):
MLEADTVDRLRERLSTYGNGVISLYLAIDRKDPDANTTKAWALRARAAMEGLELDARTVKRITMALQDRLALEPGPLAAVFAHLSDEELFELVSIERELPALDLQDGAKARLGAPLLAPLELAQRQRPVTLALHVGQERIRRFVVSPTEVEEL

Foldseek 3Di:
DDDLCNLVVCCVVLVVQFQQKKKKKFFDDPPDPVCVVVVVRLVLRLVQVVVAVADPVQSVLLSVVCVVPCVPADARMKIWIAGNPDSVDTDIDHDNDDFPPDDADVRMHIDGTRHPSVSVVRVQVPDDWDWDWDDDPPDIWIWGDDPVDIDTD

Secondary structure (DSSP, 8-state):
---HHHHHHHHHHHHTTGGGEEEEEEE--SS-HHHHHTTHHHHHHHHHHHTTT--HHHHHHHHHHHHHHHTT---SEEEEEEESS-SS-EEEEEESSPPTT---GGGEEEEEES---HHHHHHHHTSPPEEEEEE-SS-EEEEEE-SS-EEE-